Protein AF-A0A2N1QYT5-F1 (afdb_monomer_lite)

pLDDT: mean 71.03, std 13.53, range [44.28, 93.44]

Sequence (92 aa):
MYHNWNYNNWIPGGFREGYATGFPWGGIVMGIFMVAIIALVIVLIVRLGKNRKPDLIGQKERGIDILIERYARGEIDAETFRSMKTEIDAKM

Foldseek 3Di:
DDD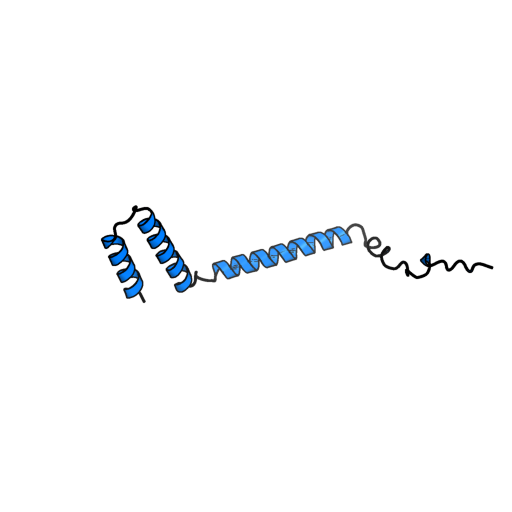DDPPVVPDPPPPPDDPPPDDPVVVVVVVVVVVVVVVVVVCCCVVVVVVPPPPVVNVLVVVLVVLVVCVVVVVDDPVRSVVVVVVSVVVD

Radius of gyration: 31.2 Å; chains: 1; bounding box: 51×51×82 Å

Structure (mmCIF, N/CA/C/O backbone):
data_AF-A0A2N1QYT5-F1
#
_entry.id   AF-A0A2N1QYT5-F1
#
loop_
_atom_site.group_PDB
_atom_site.id
_atom_site.type_symbol
_atom_site.label_atom_id
_atom_site.label_alt_id
_atom_site.label_comp_id
_atom_site.label_asym_id
_atom_site.label_entity_id
_atom_site.label_seq_id
_atom_site.pdbx_PDB_ins_code
_atom_site.Cartn_x
_atom_site.Cartn_y
_atom_site.Cartn_z
_atom_site.occupancy
_atom_site.B_iso_or_equiv
_atom_site.auth_seq_id
_atom_site.auth_comp_id
_atom_site.auth_asym_id
_atom_site.auth_atom_id
_atom_site.pdbx_PDB_model_num
ATOM 1 N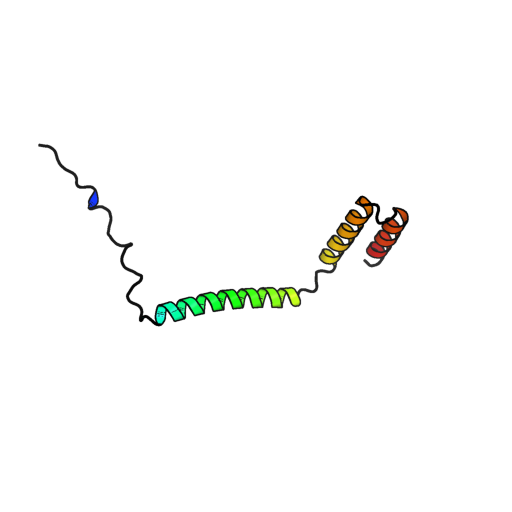 N . MET A 1 1 ? 11.452 44.428 -48.996 1.00 44.28 1 MET A N 1
ATOM 2 C CA . MET A 1 1 ? 12.353 43.299 -48.676 1.00 44.28 1 MET A CA 1
ATOM 3 C C . MET A 1 1 ? 11.902 42.733 -47.336 1.00 44.28 1 MET A C 1
ATOM 5 O O . MET A 1 1 ? 12.147 43.369 -46.322 1.00 44.28 1 MET A O 1
ATOM 9 N N . TYR A 1 2 ? 11.143 41.634 -47.324 1.00 49.88 2 TYR A N 1
ATOM 10 C CA . TYR A 1 2 ? 10.682 41.008 -46.078 1.00 49.88 2 TYR A CA 1
ATOM 11 C C . TYR A 1 2 ? 11.723 39.983 -45.618 1.00 49.88 2 TYR A C 1
ATOM 13 O O . TYR A 1 2 ? 12.069 39.082 -46.377 1.00 49.88 2 TYR A O 1
ATOM 21 N N . HIS A 1 3 ? 12.238 40.144 -44.398 1.00 61.03 3 HIS A N 1
ATOM 22 C CA . HIS A 1 3 ? 13.103 39.164 -43.741 1.00 61.03 3 HIS A CA 1
ATOM 23 C C . HIS A 1 3 ? 12.239 38.001 -43.233 1.00 61.03 3 HIS A C 1
ATOM 25 O O . HIS A 1 3 ? 11.432 38.179 -42.321 1.00 61.03 3 HIS A O 1
ATOM 31 N N . ASN A 1 4 ? 12.402 36.815 -43.819 1.00 61.62 4 ASN A N 1
ATOM 32 C CA . ASN A 1 4 ? 11.809 35.574 -43.332 1.00 61.62 4 ASN A CA 1
ATOM 33 C C . ASN A 1 4 ? 12.679 34.997 -42.207 1.00 61.62 4 ASN A C 1
ATOM 35 O O . ASN A 1 4 ? 13.568 34.176 -42.422 1.00 61.62 4 ASN A O 1
ATOM 39 N N . TRP A 1 5 ? 12.425 35.417 -40.973 1.00 64.62 5 TRP A N 1
ATOM 40 C CA . TRP A 1 5 ? 13.050 34.758 -39.833 1.00 64.62 5 TRP A CA 1
ATOM 41 C C . TRP A 1 5 ? 12.477 33.344 -39.698 1.00 64.62 5 TRP A C 1
ATOM 43 O O . TRP A 1 5 ? 11.321 33.157 -39.338 1.00 64.62 5 TRP A O 1
ATOM 53 N N . ASN A 1 6 ? 13.277 32.336 -40.047 1.00 64.44 6 ASN A N 1
ATOM 54 C CA . ASN A 1 6 ? 12.928 30.935 -39.859 1.00 64.44 6 ASN A CA 1
ATOM 55 C C . ASN A 1 6 ? 13.151 30.551 -38.389 1.00 64.44 6 ASN A C 1
ATOM 57 O O . ASN A 1 6 ? 14.260 30.214 -37.971 1.00 64.44 6 ASN A O 1
ATOM 61 N N . TYR A 1 7 ? 12.083 30.621 -37.599 1.00 59.56 7 TYR A N 1
ATOM 62 C CA . TYR A 1 7 ? 12.093 30.320 -36.166 1.00 59.56 7 TYR A CA 1
ATOM 63 C C . TYR A 1 7 ? 12.291 28.822 -35.852 1.00 59.56 7 TYR A C 1
ATOM 65 O O . TYR A 1 7 ? 12.527 28.476 -34.697 1.00 59.56 7 TYR A O 1
ATOM 73 N N . ASN A 1 8 ? 12.260 27.927 -36.851 1.00 61.09 8 ASN A N 1
ATOM 74 C CA . ASN A 1 8 ? 12.441 26.484 -36.632 1.00 61.09 8 ASN A CA 1
ATOM 75 C C . ASN A 1 8 ? 13.888 26.071 -36.311 1.00 61.09 8 ASN A C 1
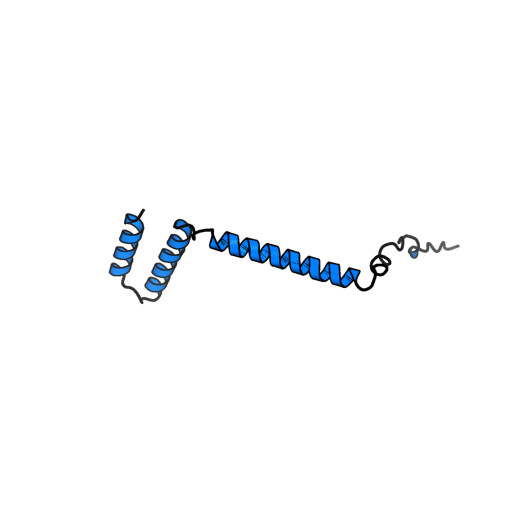ATOM 77 O O . ASN A 1 8 ? 14.112 24.922 -35.940 1.00 61.09 8 ASN A O 1
ATOM 81 N N . ASN A 1 9 ? 14.863 26.980 -36.403 1.00 61.28 9 ASN A N 1
ATOM 82 C CA . ASN A 1 9 ? 16.263 26.683 -36.071 1.00 61.28 9 ASN A CA 1
ATOM 83 C C . ASN A 1 9 ? 16.614 26.845 -34.577 1.00 61.28 9 ASN A C 1
ATOM 85 O O . ASN A 1 9 ? 17.755 26.593 -34.200 1.00 61.28 9 ASN A O 1
ATOM 89 N N . TRP A 1 10 ? 15.668 27.252 -33.721 1.00 57.50 10 TRP A N 1
ATOM 90 C CA . TRP A 1 10 ? 15.900 27.474 -32.282 1.00 57.50 10 TRP A CA 1
ATOM 91 C C . TRP A 1 10 ? 15.520 26.294 -31.384 1.00 57.50 10 TRP A C 1
ATOM 93 O O . TRP A 1 10 ? 15.545 26.421 -30.162 1.00 57.50 10 TRP A O 1
ATOM 103 N N . ILE A 1 11 ? 15.195 25.140 -31.966 1.00 60.31 11 ILE A N 1
ATOM 104 C CA . ILE A 1 11 ? 15.010 23.901 -31.211 1.00 60.31 11 ILE A CA 1
ATOM 105 C C . ILE A 1 11 ? 16.229 23.020 -31.492 1.00 60.31 11 ILE A C 1
ATOM 107 O O . ILE A 1 11 ? 16.260 22.345 -32.523 1.00 60.31 11 ILE A O 1
ATOM 111 N N . PRO A 1 12 ? 17.250 23.005 -30.612 1.00 52.31 12 PRO A N 1
ATOM 112 C CA . PRO A 1 12 ? 18.273 21.975 -30.658 1.00 52.31 12 PRO A CA 1
ATOM 113 C C . PRO A 1 12 ? 17.565 20.625 -30.533 1.00 52.31 12 PRO A C 1
ATOM 115 O O . PRO A 1 12 ? 16.937 20.331 -29.514 1.00 52.31 12 PRO A O 1
ATOM 118 N N . GLY A 1 13 ? 17.609 19.828 -31.599 1.00 60.28 13 GLY A N 1
ATOM 119 C CA . GLY A 1 13 ? 17.019 18.494 -31.673 1.00 60.28 13 GLY A CA 1
ATOM 120 C C . GLY A 1 13 ? 17.735 17.491 -30.768 1.00 60.28 13 GLY A C 1
ATOM 121 O O . GLY A 1 13 ? 18.372 16.574 -31.260 1.00 60.28 13 GLY A O 1
ATOM 122 N N . GLY A 1 14 ? 17.641 17.667 -29.449 1.00 55.31 14 GLY A N 1
ATOM 123 C CA . GLY A 1 14 ? 18.308 16.831 -28.446 1.00 55.31 14 GLY A CA 1
ATOM 124 C C . GLY A 1 14 ? 17.387 15.902 -27.653 1.00 55.31 14 GLY A C 1
ATOM 125 O O . GLY A 1 14 ? 17.867 15.155 -26.812 1.00 55.31 14 GLY A O 1
ATOM 126 N N . PHE A 1 15 ? 16.073 15.917 -27.902 1.00 53.66 15 PHE A N 1
ATOM 127 C CA . PHE A 1 15 ? 15.105 15.060 -27.193 1.00 53.66 15 PHE A CA 1
ATOM 128 C C . PHE A 1 15 ? 14.498 13.964 -28.078 1.00 53.66 15 PHE A C 1
ATOM 130 O O . PHE A 1 15 ? 13.363 13.543 -27.861 1.00 53.66 15 PHE A O 1
ATOM 137 N N . ARG A 1 16 ? 15.224 13.504 -29.104 1.00 55.31 16 ARG A N 1
ATOM 138 C CA . ARG A 1 16 ? 14.762 12.404 -29.972 1.00 55.31 16 ARG A CA 1
ATOM 139 C C . ARG A 1 16 ? 15.669 11.181 -30.032 1.00 55.31 16 ARG A C 1
ATOM 141 O O . ARG A 1 16 ? 15.266 10.195 -30.636 1.00 55.31 16 ARG A O 1
ATOM 148 N N . GLU A 1 17 ? 16.836 11.190 -29.395 1.00 55.78 17 GLU A N 1
ATOM 149 C CA . GLU A 1 17 ? 17.838 10.142 -29.620 1.00 55.78 17 GLU A CA 1
ATOM 150 C C . GLU A 1 17 ? 18.523 9.744 -28.308 1.00 55.78 17 GLU A C 1
ATOM 152 O O . GLU A 1 17 ? 19.588 10.238 -27.961 1.00 55.78 17 GLU A O 1
ATOM 157 N N . GLY A 1 18 ? 17.883 8.861 -27.537 1.00 54.28 18 GLY A N 1
ATOM 158 C CA . GLY A 1 18 ? 18.467 8.359 -26.285 1.00 54.28 18 GLY A CA 1
ATOM 159 C C . GLY A 1 18 ? 17.949 7.008 -25.792 1.00 54.28 18 GLY A C 1
ATOM 160 O O . GLY A 1 18 ? 18.287 6.610 -24.684 1.00 54.28 18 GLY A O 1
ATOM 161 N N . TYR A 1 19 ? 17.143 6.287 -26.579 1.00 55.50 19 TYR A N 1
ATOM 162 C CA . TYR A 1 19 ? 16.515 5.030 -26.137 1.00 55.50 19 TYR A CA 1
ATOM 163 C C . TYR A 1 19 ? 16.719 3.852 -27.096 1.00 55.50 19 TYR A C 1
ATOM 165 O O . TYR A 1 19 ? 15.850 2.991 -27.192 1.00 55.50 19 TYR A O 1
ATOM 173 N N . ALA A 1 20 ? 17.827 3.786 -27.839 1.00 56.00 20 ALA A N 1
ATOM 174 C CA . ALA A 1 20 ? 17.977 2.703 -28.819 1.00 56.00 20 ALA A CA 1
ATOM 175 C C . ALA A 1 20 ? 19.410 2.219 -29.085 1.00 56.00 20 ALA A C 1
ATOM 177 O O . ALA A 1 20 ? 19.689 1.720 -30.169 1.00 56.00 20 ALA A O 1
ATOM 178 N N . THR A 1 21 ? 20.325 2.313 -28.119 1.00 57.06 21 THR A N 1
ATOM 179 C CA . THR A 1 21 ? 21.674 1.722 -28.255 1.00 57.06 21 THR A CA 1
ATOM 180 C C . THR A 1 21 ? 22.107 0.945 -27.011 1.00 57.06 21 THR A C 1
ATOM 182 O O . THR A 1 21 ? 23.270 0.931 -26.627 1.00 57.06 21 THR A O 1
ATOM 185 N N . GLY A 1 22 ? 21.163 0.253 -26.372 1.00 56.19 22 GLY A N 1
ATOM 186 C CA . GLY A 1 22 ? 21.462 -0.833 -25.443 1.00 56.19 22 GLY A CA 1
ATOM 187 C C . GLY A 1 22 ? 21.082 -2.152 -26.099 1.00 56.19 22 GLY A C 1
ATOM 188 O O . GLY A 1 22 ? 19.991 -2.251 -26.654 1.00 56.19 22 GLY A O 1
ATOM 189 N N . PHE A 1 23 ? 21.971 -3.146 -26.051 1.00 57.75 23 PHE A N 1
ATOM 190 C CA . PHE A 1 23 ? 21.712 -4.549 -26.401 1.00 57.75 23 PHE A CA 1
ATOM 191 C C . PHE A 1 23 ? 20.247 -4.936 -26.084 1.00 57.75 23 PHE A C 1
ATOM 193 O O . PHE A 1 23 ? 19.778 -4.567 -25.008 1.00 57.75 23 PHE A O 1
ATOM 200 N N . PRO A 1 24 ? 19.518 -5.696 -26.923 1.00 62.00 24 PRO A N 1
ATOM 201 C CA . PRO A 1 24 ? 18.098 -6.018 -26.689 1.00 62.00 24 PRO A CA 1
ATOM 202 C C . PRO A 1 24 ? 17.821 -6.664 -25.314 1.00 62.00 24 PRO A C 1
ATOM 204 O O . PRO A 1 24 ? 16.720 -6.575 -24.777 1.00 62.00 24 PRO A O 1
ATOM 207 N N . TRP A 1 25 ? 18.852 -7.239 -24.696 1.00 62.12 25 TRP A N 1
ATOM 208 C CA . TRP A 1 25 ? 18.845 -7.768 -23.334 1.00 62.12 25 TRP A CA 1
ATOM 209 C C . TRP A 1 25 ? 18.900 -6.694 -22.231 1.00 62.12 25 TRP A C 1
ATOM 211 O O . TRP A 1 25 ? 18.351 -6.898 -21.154 1.00 62.12 25 TRP A O 1
ATOM 221 N N . GLY A 1 26 ? 19.515 -5.536 -22.479 1.00 69.44 26 GLY A N 1
ATOM 222 C CA . GLY A 1 26 ? 19.664 -4.442 -21.513 1.00 69.44 26 GLY A CA 1
ATOM 223 C C . GLY A 1 26 ? 18.338 -3.791 -21.112 1.00 69.44 26 GLY A C 1
ATOM 224 O O . GLY A 1 26 ? 18.152 -3.468 -19.941 1.00 69.44 26 GLY A O 1
ATOM 225 N N . GLY A 1 27 ? 17.384 -3.675 -22.042 1.00 73.38 27 GLY A N 1
ATOM 226 C CA . GLY A 1 27 ? 16.034 -3.186 -21.734 1.00 73.38 27 GLY A CA 1
ATOM 227 C C . GLY A 1 27 ? 15.241 -4.156 -20.851 1.00 73.38 27 GLY A C 1
ATOM 228 O O . GLY A 1 27 ? 14.580 -3.738 -19.903 1.00 73.38 27 GLY A O 1
ATOM 229 N N . ILE A 1 28 ? 15.371 -5.461 -21.108 1.00 79.50 28 ILE A N 1
ATOM 230 C CA . ILE A 1 28 ? 14.711 -6.516 -20.324 1.00 79.50 28 ILE A CA 1
ATOM 231 C C . ILE A 1 28 ? 15.300 -6.581 -18.912 1.00 79.50 28 ILE A C 1
ATOM 233 O O . ILE A 1 28 ? 14.555 -6.616 -17.934 1.00 79.50 28 ILE A O 1
ATOM 237 N N . VAL A 1 29 ? 16.630 -6.540 -18.791 1.00 80.81 29 VAL A N 1
ATOM 238 C CA . VAL A 1 29 ? 17.320 -6.547 -17.492 1.00 80.81 29 VAL A CA 1
ATOM 239 C C . VAL A 1 29 ? 16.942 -5.318 -16.663 1.00 80.81 29 VAL A C 1
ATOM 241 O O . VAL A 1 29 ? 16.640 -5.468 -15.482 1.00 80.81 29 VAL A O 1
ATOM 244 N N . MET A 1 30 ? 16.868 -4.126 -17.266 1.00 79.25 30 MET A N 1
ATOM 245 C CA . MET A 1 30 ? 16.398 -2.921 -16.567 1.00 79.25 30 MET A CA 1
ATOM 246 C C . MET A 1 30 ? 14.930 -3.013 -16.134 1.00 79.25 30 MET A C 1
ATOM 248 O O . MET A 1 30 ? 14.593 -2.618 -15.017 1.00 79.25 30 MET A O 1
ATOM 252 N N . GLY A 1 31 ? 14.056 -3.571 -16.977 1.00 83.31 31 GLY A N 1
ATOM 253 C CA . GLY A 1 31 ? 12.649 -3.784 -16.634 1.00 83.31 31 GLY A CA 1
ATOM 254 C C . GLY A 1 31 ? 12.474 -4.739 -15.452 1.00 83.31 31 GLY A C 1
ATOM 255 O O . GLY A 1 31 ? 11.779 -4.419 -14.488 1.00 83.31 31 GLY A O 1
ATOM 256 N N . ILE A 1 32 ? 13.165 -5.882 -15.479 1.00 88.19 32 ILE A N 1
ATOM 257 C CA . ILE A 1 32 ? 13.156 -6.854 -14.376 1.00 88.19 32 ILE A CA 1
ATOM 258 C C . ILE A 1 32 ? 13.737 -6.227 -13.106 1.00 88.19 32 ILE A C 1
ATOM 260 O O . ILE A 1 32 ? 13.180 -6.411 -12.026 1.00 88.19 32 ILE A O 1
ATOM 264 N N . PHE A 1 33 ? 14.816 -5.452 -13.222 1.00 88.75 33 PHE A N 1
ATOM 265 C CA . PHE A 1 33 ? 15.432 -4.763 -12.092 1.00 88.75 33 PHE A C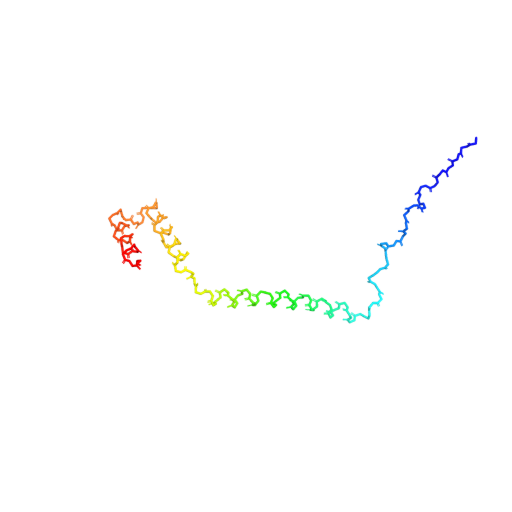A 1
ATOM 266 C C . PHE A 1 33 ? 14.473 -3.764 -11.424 1.00 88.75 33 PHE A C 1
ATOM 268 O O . PHE A 1 33 ? 14.356 -3.748 -10.199 1.00 88.75 33 PHE A O 1
ATOM 275 N N . MET A 1 34 ? 13.714 -2.991 -12.206 1.00 86.75 34 MET A N 1
ATOM 276 C CA . MET A 1 34 ? 12.670 -2.100 -11.683 1.00 86.75 34 MET A CA 1
ATOM 277 C C . MET A 1 34 ? 11.559 -2.859 -10.955 1.00 86.75 34 MET A C 1
ATOM 279 O O . MET A 1 34 ? 11.193 -2.495 -9.836 1.00 86.75 34 MET A O 1
ATOM 283 N N . VAL A 1 35 ? 11.057 -3.946 -11.545 1.00 92.06 35 VAL A N 1
ATOM 284 C CA . VAL A 1 35 ? 10.042 -4.795 -10.902 1.00 92.06 35 VAL A CA 1
ATOM 285 C C . VAL A 1 35 ? 10.583 -5.408 -9.607 1.00 92.06 35 VAL A C 1
ATOM 287 O O . VAL A 1 35 ? 9.874 -5.440 -8.601 1.00 92.06 35 VAL A O 1
ATOM 290 N N . ALA A 1 36 ? 11.848 -5.832 -9.592 1.00 93.44 36 ALA A N 1
ATOM 291 C CA . ALA A 1 36 ? 12.504 -6.376 -8.408 1.00 93.44 36 ALA A CA 1
ATOM 292 C C . ALA A 1 36 ? 12.629 -5.338 -7.281 1.00 93.44 36 ALA A C 1
ATOM 294 O O . ALA A 1 36 ? 12.372 -5.674 -6.126 1.00 93.44 36 ALA A O 1
ATOM 295 N N . ILE A 1 37 ? 12.952 -4.076 -7.596 1.00 92.19 37 ILE A N 1
ATOM 296 C CA . ILE A 1 37 ? 12.978 -2.987 -6.606 1.00 92.19 37 ILE A CA 1
ATOM 297 C C . ILE A 1 37 ? 11.589 -2.765 -6.005 1.00 92.19 37 ILE A C 1
ATOM 299 O O . ILE A 1 37 ? 11.456 -2.699 -4.784 1.00 92.19 37 ILE A O 1
ATOM 303 N N . ILE A 1 38 ? 10.546 -2.698 -6.836 1.00 91.62 38 ILE A N 1
ATOM 304 C CA . ILE A 1 38 ? 9.167 -2.519 -6.360 1.00 91.62 38 ILE A CA 1
ATOM 305 C C . ILE A 1 38 ? 8.759 -3.691 -5.457 1.00 91.62 38 ILE A C 1
ATOM 307 O O . ILE A 1 38 ? 8.252 -3.478 -4.354 1.00 91.62 38 ILE A O 1
ATOM 311 N N . ALA A 1 39 ? 9.034 -4.927 -5.879 1.00 92.94 39 ALA A N 1
ATOM 312 C CA . ALA A 1 39 ? 8.761 -6.120 -5.085 1.00 92.94 39 ALA A CA 1
ATOM 313 C C . ALA A 1 39 ? 9.514 -6.101 -3.744 1.00 92.94 39 ALA A C 1
ATOM 315 O O . ALA A 1 39 ? 8.933 -6.420 -2.708 1.00 92.94 39 ALA A O 1
ATOM 316 N N . LEU A 1 40 ? 10.779 -5.673 -3.737 1.00 92.50 40 LEU A N 1
ATOM 317 C CA . LEU A 1 40 ? 11.592 -5.550 -2.528 1.00 92.50 40 LEU A CA 1
ATOM 318 C C . LEU A 1 40 ? 11.017 -4.512 -1.555 1.00 92.50 40 LEU A C 1
ATOM 320 O O . LEU A 1 40 ? 10.923 -4.790 -0.359 1.00 92.50 40 LEU A O 1
ATOM 324 N N . VAL A 1 41 ? 10.562 -3.360 -2.054 1.00 90.56 41 VAL A N 1
ATOM 325 C CA . VAL A 1 41 ? 9.874 -2.341 -1.245 1.00 90.56 41 VAL A CA 1
ATOM 326 C C . VAL A 1 41 ? 8.585 -2.902 -0.642 1.00 90.56 41 VAL A C 1
ATOM 328 O O . VAL A 1 41 ? 8.369 -2.766 0.562 1.00 90.56 41 VAL A O 1
ATOM 331 N N . ILE A 1 42 ? 7.757 -3.594 -1.432 1.00 89.69 42 ILE A N 1
ATOM 332 C CA . ILE A 1 42 ? 6.521 -4.226 -0.942 1.00 89.69 42 ILE A CA 1
ATOM 333 C C . ILE A 1 42 ? 6.837 -5.257 0.149 1.00 89.69 42 ILE A C 1
ATOM 335 O O . ILE A 1 42 ? 6.215 -5.244 1.210 1.00 89.69 42 ILE A O 1
ATOM 339 N N . VAL A 1 43 ? 7.830 -6.123 -0.069 1.00 90.12 43 VAL A N 1
ATOM 340 C CA . VAL A 1 43 ? 8.248 -7.137 0.910 1.00 90.12 43 VAL A CA 1
ATOM 341 C C . VAL A 1 43 ? 8.757 -6.489 2.196 1.00 90.12 43 VAL A C 1
ATOM 343 O O . VAL A 1 43 ? 8.404 -6.951 3.281 1.00 90.12 43 VAL A O 1
ATOM 346 N N . LEU A 1 44 ? 9.541 -5.413 2.104 1.00 84.75 44 LEU A N 1
ATOM 347 C CA . LEU A 1 44 ? 10.003 -4.655 3.267 1.00 84.75 44 LEU A CA 1
ATOM 348 C C . LEU A 1 44 ? 8.832 -4.041 4.034 1.00 84.75 44 LEU A C 1
ATOM 350 O O . LEU A 1 44 ? 8.776 -4.197 5.249 1.00 84.75 44 LEU A O 1
ATOM 354 N N . ILE A 1 45 ? 7.867 -3.422 3.349 1.00 82.50 45 ILE A N 1
ATOM 355 C CA . ILE A 1 45 ? 6.668 -2.846 3.978 1.00 82.50 45 ILE A CA 1
ATOM 356 C C . ILE A 1 45 ? 5.832 -3.932 4.660 1.00 82.50 45 ILE A C 1
ATOM 358 O O . ILE A 1 45 ? 5.442 -3.763 5.811 1.00 82.50 45 ILE A O 1
ATOM 362 N N . VAL A 1 46 ? 5.590 -5.068 4.002 1.00 81.31 46 VAL A N 1
ATOM 363 C CA . VAL A 1 46 ? 4.811 -6.179 4.573 1.00 81.31 46 VAL A CA 1
ATOM 364 C C . VAL A 1 46 ? 5.544 -6.815 5.754 1.00 81.31 46 VAL A C 1
ATOM 366 O O . VAL A 1 46 ? 4.928 -7.137 6.768 1.00 81.31 46 VAL A O 1
ATOM 369 N N . ARG A 1 47 ? 6.867 -6.981 5.668 1.00 75.56 47 ARG A N 1
ATOM 370 C CA . ARG A 1 47 ? 7.678 -7.564 6.745 1.00 75.56 47 ARG A CA 1
ATOM 371 C C . ARG A 1 47 ? 7.806 -6.620 7.938 1.00 75.56 47 ARG A C 1
ATOM 373 O O . ARG A 1 47 ? 7.730 -7.075 9.076 1.00 75.56 47 ARG A O 1
ATOM 380 N N . LEU A 1 48 ? 7.940 -5.318 7.693 1.00 65.88 48 LEU A N 1
ATOM 381 C CA . LEU A 1 48 ? 7.979 -4.298 8.737 1.00 65.88 48 LEU A CA 1
ATOM 382 C C . LEU A 1 48 ? 6.590 -4.078 9.348 1.00 65.88 48 LEU A C 1
ATOM 384 O O . LEU A 1 48 ? 6.482 -3.939 10.558 1.00 65.88 48 LEU A O 1
ATOM 388 N N . GLY A 1 49 ? 5.527 -4.143 8.547 1.00 61.94 49 GLY A N 1
ATOM 389 C CA . GLY A 1 49 ? 4.136 -4.114 8.998 1.00 61.94 49 GLY A CA 1
ATOM 390 C C . GLY A 1 49 ? 3.732 -5.353 9.798 1.00 61.94 49 GLY A C 1
ATOM 391 O O . GLY A 1 49 ? 2.936 -5.240 10.718 1.00 61.94 49 GLY A O 1
ATOM 392 N N . LYS A 1 50 ? 4.324 -6.521 9.517 1.00 57.53 50 LYS A N 1
ATOM 393 C CA . LYS A 1 50 ? 4.111 -7.749 10.301 1.00 57.53 50 LYS A CA 1
ATOM 394 C C . LYS A 1 50 ? 4.883 -7.758 11.629 1.00 57.53 50 LYS A C 1
ATOM 396 O O . LYS A 1 50 ? 4.457 -8.421 12.569 1.00 57.53 50 LYS A O 1
ATOM 401 N N . ASN A 1 51 ? 5.982 -7.002 11.718 1.00 52.03 51 ASN A N 1
ATOM 402 C CA . ASN A 1 51 ? 6.752 -6.799 12.954 1.00 52.03 51 ASN A CA 1
ATOM 403 C C . ASN A 1 51 ? 6.322 -5.559 13.748 1.00 52.03 51 ASN A C 1
ATOM 405 O O . ASN A 1 51 ? 6.613 -5.464 14.941 1.00 52.03 51 ASN A O 1
ATOM 409 N N . ARG A 1 52 ? 5.596 -4.626 13.125 1.00 50.69 52 ARG A N 1
ATOM 410 C CA . ARG A 1 52 ? 4.739 -3.698 13.849 1.00 50.69 52 ARG A CA 1
ATOM 411 C C . ARG A 1 52 ? 3.600 -4.536 14.400 1.00 50.69 52 ARG A C 1
ATOM 413 O O . ARG A 1 52 ? 2.594 -4.756 13.734 1.00 50.69 52 ARG A O 1
ATOM 420 N N . LYS A 1 53 ? 3.775 -5.018 15.636 1.00 54.47 53 LYS A N 1
ATOM 421 C CA . LYS A 1 53 ? 2.625 -5.292 16.498 1.00 54.47 53 LYS A CA 1
ATOM 422 C C . LYS A 1 53 ? 1.655 -4.132 16.254 1.00 54.47 53 LYS A C 1
ATOM 424 O O . LYS A 1 53 ? 2.133 -2.994 16.294 1.00 54.47 53 LYS A O 1
ATOM 429 N N . PRO A 1 54 ? 0.387 -4.388 15.889 1.00 52.22 54 PRO A N 1
ATOM 430 C CA . PRO A 1 54 ? -0.581 -3.313 15.779 1.00 52.22 54 PRO A CA 1
ATOM 431 C C . PRO A 1 54 ? -0.441 -2.539 17.075 1.00 52.22 54 PRO A C 1
ATOM 433 O O . PRO A 1 54 ? -0.514 -3.143 18.148 1.00 52.22 54 PRO A O 1
ATOM 436 N N . ASP A 1 55 ? -0.057 -1.271 16.952 1.00 51.66 55 ASP A N 1
ATOM 437 C CA . ASP A 1 55 ? 0.144 -0.408 18.099 1.00 51.66 55 ASP A CA 1
ATOM 438 C C . ASP A 1 55 ? -1.105 -0.607 18.952 1.00 51.66 55 ASP A C 1
ATOM 440 O O . ASP A 1 55 ? -2.217 -0.452 18.438 1.00 51.66 55 ASP A O 1
ATOM 444 N N . LEU A 1 56 ? -0.956 -1.105 20.182 1.00 54.84 56 LEU A N 1
ATOM 445 C CA . LEU A 1 56 ? -2.105 -1.505 21.008 1.00 54.84 56 LEU A CA 1
ATOM 446 C C . LEU A 1 56 ? -3.111 -0.345 21.112 1.00 54.84 56 LEU A C 1
ATOM 448 O O . LEU A 1 56 ? -4.314 -0.560 21.201 1.00 54.84 56 LEU A O 1
ATOM 452 N N . ILE A 1 57 ? -2.602 0.880 20.977 1.00 53.91 57 ILE A N 1
ATOM 453 C CA . ILE A 1 57 ? -3.325 2.144 20.878 1.00 53.91 57 ILE A CA 1
ATOM 454 C C . ILE A 1 57 ? -4.184 2.239 19.596 1.00 53.91 57 ILE A C 1
ATOM 456 O O . ILE A 1 57 ? -5.373 2.532 19.683 1.00 53.91 57 ILE A O 1
ATOM 460 N N . GLY A 1 58 ? -3.646 1.923 18.412 1.00 54.41 58 GLY A N 1
ATOM 461 C CA . GLY A 1 58 ? -4.387 1.979 17.139 1.00 54.41 58 GLY A CA 1
ATOM 462 C C . GLY A 1 58 ? -5.358 0.809 16.925 1.00 54.41 58 GLY A C 1
ATOM 463 O O . GLY A 1 58 ? -6.365 0.938 16.227 1.00 54.41 58 GLY A O 1
ATOM 464 N N . GLN A 1 59 ? -5.099 -0.343 17.551 1.00 58.72 59 GLN A N 1
ATOM 465 C CA . GLN A 1 59 ? -6.067 -1.443 17.607 1.00 58.72 59 GLN A CA 1
ATOM 466 C C . GLN A 1 59 ? -7.214 -1.145 18.581 1.00 58.72 59 GLN A C 1
ATOM 468 O O . GLN A 1 59 ? -8.349 -1.548 18.328 1.00 58.72 59 GLN A O 1
ATOM 473 N N . LYS A 1 60 ? -6.927 -0.410 19.661 1.00 60.94 60 LYS A N 1
ATOM 474 C CA . LYS A 1 60 ? -7.915 0.046 20.639 1.00 60.94 60 LYS A CA 1
ATOM 475 C C . LYS A 1 60 ? -8.882 1.068 20.050 1.00 60.94 60 LYS A C 1
ATOM 477 O O . LYS A 1 60 ? -10.084 0.892 20.229 1.00 60.94 60 LYS A O 1
ATOM 482 N N . GLU A 1 61 ? -8.384 2.076 19.328 1.00 61.62 61 GLU A N 1
ATOM 483 C CA . GLU A 1 61 ? -9.248 3.034 18.614 1.00 61.62 61 GLU A CA 1
ATOM 484 C C . GLU A 1 61 ? -10.187 2.308 17.649 1.00 61.62 61 GLU A C 1
ATOM 486 O O . GLU A 1 61 ? -11.400 2.474 17.736 1.00 61.62 61 GLU A O 1
ATOM 491 N N . ARG A 1 62 ? -9.658 1.376 16.841 1.00 68.88 62 ARG A N 1
ATOM 492 C CA . ARG A 1 62 ? -10.493 0.527 15.976 1.00 68.88 62 ARG A CA 1
ATOM 493 C C . A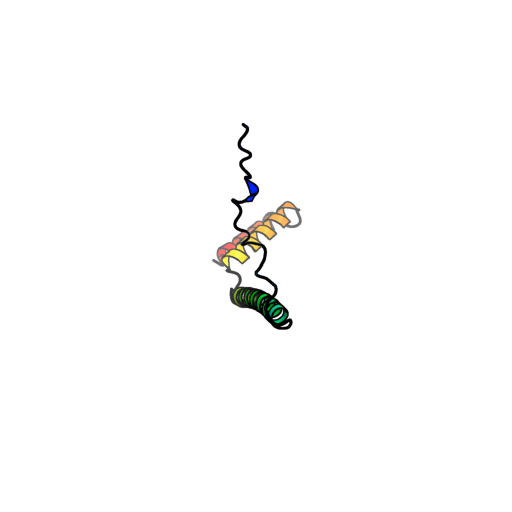RG A 1 62 ? -11.515 -0.311 16.746 1.00 68.88 62 ARG A C 1
ATOM 495 O O . ARG A 1 62 ? -12.622 -0.501 16.256 1.00 68.88 62 ARG A O 1
ATOM 502 N N . GLY A 1 63 ? -11.161 -0.841 17.916 1.00 73.75 63 GLY A N 1
ATOM 503 C CA . GLY A 1 63 ? -12.083 -1.609 18.754 1.00 73.75 63 GLY A CA 1
ATOM 504 C C . GLY A 1 63 ? -13.249 -0.760 19.260 1.00 73.75 63 GLY A C 1
ATOM 505 O O . GLY A 1 63 ? -14.400 -1.175 19.154 1.00 73.75 63 GLY A O 1
ATOM 506 N N . ILE A 1 64 ? -12.959 0.447 19.752 1.00 76.88 64 ILE A N 1
ATOM 507 C CA . ILE A 1 64 ? -13.973 1.400 20.220 1.00 76.88 64 ILE A CA 1
ATOM 508 C C . ILE A 1 64 ? -14.871 1.847 19.061 1.00 76.88 64 ILE A C 1
ATOM 510 O O . ILE A 1 64 ? -16.092 1.840 19.218 1.00 76.88 64 ILE A O 1
ATOM 514 N N . ASP A 1 65 ? -14.299 2.146 17.893 1.00 78.00 65 ASP A N 1
ATOM 515 C CA . ASP A 1 65 ? -15.063 2.535 16.702 1.00 78.00 65 ASP A CA 1
ATOM 516 C C . ASP A 1 65 ? -16.040 1.437 16.257 1.00 78.00 65 ASP A C 1
ATOM 518 O O . ASP A 1 65 ? -17.204 1.718 15.969 1.00 78.00 65 ASP A O 1
ATOM 522 N N . ILE A 1 66 ? -15.616 0.167 16.285 1.00 82.38 66 ILE A N 1
ATOM 523 C CA . ILE A 1 66 ? -16.487 -0.978 15.966 1.00 82.38 66 ILE A CA 1
ATOM 524 C C . ILE A 1 66 ? -17.626 -1.116 16.990 1.00 82.38 66 ILE A C 1
ATOM 526 O O . ILE A 1 66 ? -18.754 -1.447 16.616 1.00 82.38 66 ILE A O 1
ATOM 530 N N . LEU A 1 67 ? -17.360 -0.876 18.279 1.00 80.75 67 LEU A N 1
ATOM 531 C CA . LEU A 1 67 ? -18.404 -0.891 19.310 1.00 80.75 67 LEU A CA 1
ATOM 532 C C . LEU A 1 67 ? -19.433 0.228 19.092 1.00 80.75 67 LEU A C 1
ATOM 534 O O . LEU A 1 67 ? -20.633 -0.021 19.219 1.00 80.75 67 LEU A O 1
ATOM 538 N N . ILE A 1 68 ? -18.979 1.439 18.751 1.00 81.81 68 ILE A N 1
ATOM 539 C CA . ILE A 1 68 ? -19.850 2.591 18.468 1.00 81.81 68 ILE A CA 1
ATOM 540 C C . ILE A 1 68 ? -20.732 2.306 17.247 1.00 81.81 68 ILE A C 1
ATOM 542 O O . ILE A 1 68 ? -21.933 2.572 17.282 1.00 81.81 68 ILE A O 1
ATOM 546 N N . GLU A 1 69 ? -20.168 1.714 16.194 1.00 82.19 69 GLU A N 1
ATOM 547 C CA . GLU A 1 69 ? -20.912 1.359 14.984 1.00 82.19 69 GLU A CA 1
ATOM 548 C C . GLU A 1 69 ? -22.045 0.359 15.271 1.00 82.19 69 GLU A C 1
ATOM 550 O O . GLU A 1 69 ? -23.167 0.527 14.790 1.00 82.19 69 GLU A O 1
ATOM 555 N N . ARG A 1 70 ? -21.786 -0.663 16.094 1.00 82.50 70 ARG A N 1
ATOM 556 C CA . ARG A 1 70 ? -22.794 -1.675 16.461 1.00 82.50 70 ARG A CA 1
ATOM 557 C C . ARG A 1 70 ? -23.867 -1.134 17.402 1.00 82.50 70 ARG A C 1
ATOM 559 O O . ARG A 1 70 ? -25.031 -1.507 17.270 1.00 82.50 70 ARG A O 1
ATOM 566 N N . TYR A 1 71 ? -23.495 -0.230 18.307 1.00 81.94 71 TYR A N 1
ATOM 567 C CA . TYR A 1 71 ? -24.451 0.503 19.136 1.00 81.94 71 TYR A CA 1
ATOM 568 C C . TYR A 1 71 ? -25.374 1.379 18.276 1.00 81.94 71 TYR A C 1
ATOM 570 O O . TYR A 1 71 ? -26.589 1.353 18.449 1.00 81.94 71 TYR A O 1
ATOM 578 N N . ALA A 1 72 ? -24.824 2.086 17.283 1.00 85.06 72 ALA A N 1
ATOM 579 C CA . ALA A 1 72 ? -25.611 2.899 16.354 1.00 85.06 72 ALA A CA 1
ATOM 580 C C . ALA A 1 72 ? -26.564 2.063 15.479 1.00 85.06 72 ALA A C 1
ATOM 582 O O . ALA A 1 72 ? -27.645 2.533 15.127 1.00 85.06 72 ALA A O 1
ATOM 583 N N . ARG A 1 73 ? -26.197 0.815 15.160 1.00 84.25 73 ARG A N 1
ATOM 584 C CA . ARG A 1 73 ? -27.089 -0.158 14.500 1.00 84.25 73 ARG A CA 1
ATOM 585 C C . ARG A 1 73 ? -28.150 -0.756 15.431 1.00 84.25 73 ARG A C 1
ATOM 587 O O . ARG A 1 73 ? -29.052 -1.426 14.939 1.00 84.25 73 ARG A O 1
ATOM 594 N N . GLY A 1 74 ? -28.047 -0.545 16.745 1.00 83.19 74 GLY A N 1
ATOM 595 C CA . GLY A 1 74 ? -28.921 -1.165 17.743 1.00 83.19 74 GLY A CA 1
ATOM 596 C C . GLY A 1 74 ? -28.655 -2.659 17.964 1.00 83.19 74 GLY A C 1
ATOM 597 O O . GLY A 1 74 ? -29.483 -3.342 18.554 1.00 83.19 74 GLY A O 1
ATOM 598 N N . GLU A 1 75 ? -27.514 -3.180 17.498 1.00 81.50 75 GLU A N 1
ATOM 599 C CA . GLU A 1 75 ? -27.107 -4.580 17.712 1.00 81.50 75 GLU A CA 1
ATOM 600 C C . GLU A 1 75 ? -26.599 -4.823 19.143 1.00 81.50 75 GLU A C 1
ATOM 602 O O . GLU A 1 75 ? -26.520 -5.965 19.594 1.00 81.50 75 GLU A O 1
ATOM 607 N N . ILE A 1 76 ? -26.223 -3.754 19.850 1.00 81.88 76 ILE A N 1
ATOM 608 C CA . ILE A 1 76 ? -25.691 -3.785 21.212 1.00 81.88 76 ILE A CA 1
ATOM 609 C C . ILE A 1 76 ? -26.454 -2.763 22.051 1.00 81.88 76 ILE A C 1
ATOM 611 O O . ILE A 1 76 ? -26.619 -1.616 21.639 1.00 81.88 76 ILE A O 1
ATOM 615 N N . ASP A 1 77 ? -26.882 -3.179 23.240 1.00 83.06 77 ASP A N 1
ATOM 616 C CA . ASP A 1 77 ? -27.568 -2.315 24.195 1.00 83.06 77 ASP A CA 1
ATOM 617 C C . ASP A 1 77 ? -26.609 -1.334 24.906 1.00 83.06 77 ASP A C 1
ATOM 619 O O . ASP A 1 77 ? -25.412 -1.603 25.073 1.00 83.06 77 ASP A O 1
ATOM 623 N N . ALA A 1 78 ? -27.140 -0.195 25.361 1.00 80.12 78 ALA A N 1
ATOM 624 C CA . ALA A 1 78 ? -26.379 0.853 26.042 1.00 80.12 78 ALA A CA 1
ATOM 625 C C . ALA A 1 78 ? -25.653 0.352 27.303 1.00 80.12 78 ALA A C 1
ATOM 627 O O . ALA A 1 78 ? -24.540 0.801 27.596 1.00 80.12 78 ALA A O 1
ATOM 628 N N . GLU A 1 79 ? -26.244 -0.594 28.037 1.00 81.94 79 GLU A N 1
ATOM 629 C CA . GLU A 1 79 ? -25.637 -1.182 29.232 1.00 81.94 79 GLU A CA 1
ATOM 630 C C . GLU A 1 79 ? -24.405 -2.028 28.874 1.00 81.94 79 GLU A C 1
ATOM 632 O O . GLU A 1 79 ? -23.349 -1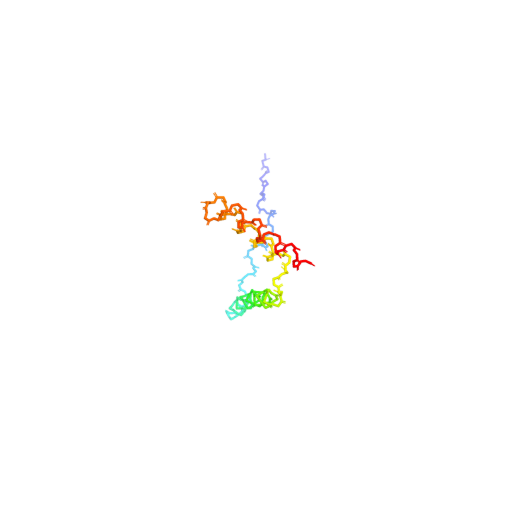.924 29.506 1.00 81.94 79 GLU A O 1
ATOM 637 N N . THR A 1 80 ? -24.505 -2.784 27.780 1.00 79.19 80 THR A N 1
ATOM 638 C CA . THR A 1 80 ? -23.431 -3.655 27.285 1.00 79.19 80 THR A CA 1
ATOM 639 C C . THR A 1 80 ? -22.283 -2.838 26.677 1.00 79.19 80 THR A C 1
ATOM 641 O O . THR A 1 80 ? -21.110 -3.154 26.866 1.00 79.19 80 THR A O 1
ATOM 644 N N . PHE A 1 81 ? -22.591 -1.736 25.987 1.00 82.88 81 PHE A N 1
ATOM 645 C CA . PHE A 1 81 ? -21.571 -0.801 25.502 1.00 82.88 81 PHE A CA 1
ATOM 646 C C . PHE A 1 81 ? -20.776 -0.182 26.660 1.00 82.88 81 PHE A C 1
ATOM 648 O O . PHE A 1 81 ? -19.549 -0.063 26.598 1.00 82.88 81 PHE A O 1
ATOM 655 N N . ARG A 1 82 ? -21.467 0.193 27.743 1.00 80.19 82 ARG A N 1
ATOM 656 C CA . ARG A 1 82 ? -20.849 0.851 28.896 1.00 80.19 82 ARG A CA 1
ATOM 657 C C . ARG A 1 82 ? -19.903 -0.080 29.653 1.00 80.19 82 ARG A C 1
ATOM 659 O O . ARG A 1 82 ? -18.810 0.366 29.997 1.00 80.19 82 ARG A O 1
ATOM 666 N N . SER A 1 83 ? -20.281 -1.345 29.853 1.00 81.25 83 SER A N 1
ATOM 667 C CA . SER A 1 83 ? -19.435 -2.343 30.523 1.00 81.25 83 SER A CA 1
ATOM 668 C C . SER A 1 83 ? -18.164 -2.656 29.724 1.00 81.25 83 SER A C 1
ATOM 670 O O . SER A 1 83 ? -17.063 -2.620 30.278 1.00 81.25 83 SER A O 1
ATOM 672 N N . MET A 1 84 ? -18.282 -2.844 28.405 1.00 79.75 84 MET A N 1
ATOM 673 C CA . MET A 1 84 ? -17.123 -3.068 27.534 1.00 79.75 84 MET A CA 1
ATOM 674 C C . MET A 1 84 ? -16.197 -1.849 27.479 1.00 79.75 84 MET A C 1
ATOM 676 O O . MET A 1 84 ? -14.976 -1.997 27.523 1.00 79.75 84 MET A O 1
ATOM 680 N N . LYS A 1 85 ? -16.756 -0.631 27.434 1.00 78.88 85 LYS A N 1
ATOM 681 C CA . LYS A 1 85 ? -15.961 0.603 27.467 1.00 78.88 85 LYS A CA 1
ATOM 682 C C . LYS A 1 85 ? -15.147 0.707 28.757 1.00 78.88 85 LYS A C 1
ATOM 684 O O . LYS A 1 85 ? -13.964 1.021 28.690 1.00 78.88 85 LYS A O 1
ATOM 689 N N . THR A 1 86 ? -15.752 0.415 29.910 1.00 80.00 86 THR A N 1
ATOM 690 C CA . THR A 1 86 ? -15.038 0.423 31.196 1.00 80.00 86 THR A CA 1
ATOM 691 C C . THR A 1 86 ? -13.979 -0.668 31.292 1.00 80.00 86 THR A C 1
ATOM 693 O O . THR A 1 86 ? -12.930 -0.426 31.872 1.00 80.00 86 THR A O 1
ATOM 696 N N . GLU A 1 87 ? -14.197 -1.843 30.696 1.00 78.88 87 GLU A N 1
ATOM 697 C CA . GLU A 1 87 ? -13.198 -2.918 30.705 1.00 78.88 87 GLU A CA 1
ATOM 698 C C . GLU A 1 87 ? -11.978 -2.581 29.829 1.00 78.88 87 GLU A C 1
ATOM 700 O O . GLU A 1 87 ? -10.838 -2.863 30.195 1.00 78.88 87 GLU A O 1
ATOM 705 N N . ILE A 1 88 ? -12.211 -1.937 28.682 1.00 73.06 88 ILE A N 1
ATOM 706 C CA . ILE A 1 88 ? -11.162 -1.464 27.766 1.00 73.06 88 ILE A CA 1
ATOM 707 C C . ILE A 1 88 ? -10.371 -0.287 28.368 1.00 73.06 88 ILE A C 1
ATOM 709 O O . ILE A 1 88 ? -9.187 -0.108 28.062 1.00 73.06 88 ILE A O 1
ATOM 713 N N . ASP A 1 89 ? -11.017 0.530 29.201 1.00 72.25 89 ASP A N 1
ATOM 714 C CA . ASP A 1 89 ? -10.393 1.639 29.928 1.00 72.25 89 ASP A CA 1
ATOM 715 C C . ASP A 1 89 ? -9.588 1.145 31.139 1.00 72.25 89 ASP A C 1
ATOM 717 O O . ASP A 1 89 ? -8.440 1.533 31.302 1.00 72.25 89 ASP A O 1
ATOM 721 N N . ALA A 1 90 ? -10.135 0.201 31.914 1.00 74.69 90 ALA A N 1
ATOM 722 C CA . ALA A 1 90 ? -9.491 -0.388 33.092 1.00 74.69 90 ALA A CA 1
ATOM 723 C C . ALA A 1 90 ? -8.305 -1.318 32.772 1.00 74.69 90 ALA A C 1
ATOM 725 O O . ALA A 1 90 ? -7.536 -1.666 33.664 1.00 74.69 90 ALA A O 1
ATOM 726 N N . LYS A 1 91 ? -8.168 -1.752 31.513 1.00 61.97 91 LYS A N 1
ATOM 727 C CA . LYS A 1 91 ? -6.991 -2.474 31.000 1.00 61.97 91 LYS A CA 1
ATOM 728 C C . LYS A 1 91 ? -5.868 -1.535 30.510 1.00 61.97 91 LYS A C 1
ATOM 730 O O . LYS A 1 91 ? -4.907 -2.039 29.927 1.00 61.97 91 LYS A O 1
ATOM 735 N N . MET A 1 92 ? -5.993 -0.212 30.701 1.00 52.84 92 MET A N 1
ATOM 736 C CA . MET A 1 92 ? -4.880 0.756 30.599 1.00 52.84 92 MET A CA 1
ATOM 737 C C . MET A 1 92 ? -4.044 0.783 31.873 1.00 52.84 92 MET A C 1
ATOM 739 O O . MET A 1 92 ? -2.819 0.984 31.726 1.00 52.84 92 MET A O 1
#

Secondary structure (DSSP, 8-state):
------GGGGS---SSSSSS-S-HHHHHHHHHHHHHHHHHHHHHHHHHHHHS---HHHHHHHHHHHHHHHHHTTSS-HHHHHHHHHHHHHT-